Protein AF-A0A401ILD5-F1 (afdb_monomer_lite)

Organism: NCBI:txid1920663

Secondary structure (DSSP, 8-state):
-TTHHHHHHHHHHHHHHTT-EEEEEE-SS-EEEEEES-HHHHHHHHHHHHTSGGGTT---------------

Foldseek 3Di:
DVCQVVVPVVLVVLCVVLVKDWDWDQDPVGIDIDIDHDPVSVVSSLVVQCVPVVCVPPDDDDDDDDDPPPDD

Radius of gyration: 14.02 Å; chains: 1; bounding box: 33×19×44 Å

Sequence (72 aa):
MSDFREKQEPLLEVCQKNAIKGTIHLSLEGINGTIAGTASDIEMVINYLCNDSRFFDLETKQSLVIICLLRG

Structure (mmCIF, N/CA/C/O backbone):
data_AF-A0A401ILD5-F1
#
_entry.id   AF-A0A401ILD5-F1
#
loop_
_atom_site.group_PDB
_atom_site.id
_atom_site.type_symbol
_atom_site.label_atom_id
_atom_site.label_alt_id
_atom_site.label_comp_id
_atom_site.label_asym_id
_atom_site.label_entity_id
_atom_site.label_seq_id
_atom_site.pdbx_PDB_ins_code
_atom_site.Cartn_x
_atom_site.Cartn_y
_atom_site.Cartn_z
_atom_site.occupancy
_atom_site.B_iso_or_equiv
_atom_site.auth_seq_id
_atom_site.auth_comp_id
_atom_site.auth_asym_id
_atom_site.auth_atom_id
_atom_site.pdbx_PDB_model_num
ATOM 1 N N . MET A 1 1 ? 13.719 -0.018 -10.316 1.00 65.31 1 MET A N 1
ATOM 2 C CA . MET A 1 1 ? 12.462 0.141 -11.082 1.00 65.31 1 MET A CA 1
ATOM 3 C C . MET A 1 1 ? 12.489 1.460 -11.835 1.00 65.31 1 MET A C 1
ATOM 5 O O . MET A 1 1 ? 12.392 2.484 -11.188 1.00 65.31 1 MET A O 1
ATOM 9 N N . SER A 1 2 ? 12.669 1.489 -13.156 1.00 77.19 2 SER A N 1
ATOM 10 C CA . SER A 1 2 ? 12.706 2.753 -13.923 1.00 77.19 2 SER A CA 1
ATOM 11 C C . SER A 1 2 ? 11.323 3.394 -14.128 1.00 77.19 2 SER A C 1
ATOM 13 O O . SER A 1 2 ? 11.231 4.592 -14.365 1.00 77.19 2 SER A O 1
ATOM 15 N N . ASP A 1 3 ? 10.260 2.605 -13.981 1.00 85.06 3 ASP A N 1
ATOM 16 C CA . ASP A 1 3 ? 8.841 2.903 -14.230 1.00 85.06 3 ASP A CA 1
ATOM 17 C C . ASP A 1 3 ? 8.051 3.297 -12.964 1.00 85.06 3 ASP A C 1
ATOM 19 O O . ASP A 1 3 ? 6.825 3.360 -12.975 1.00 85.06 3 ASP A O 1
ATOM 23 N N . PHE A 1 4 ? 8.724 3.550 -11.837 1.00 81.69 4 PHE A N 1
ATOM 24 C CA . PHE A 1 4 ? 8.060 3.775 -10.543 1.00 81.69 4 PHE A CA 1
ATOM 25 C C . PHE A 1 4 ? 7.071 4.957 -10.543 1.00 81.69 4 PHE A C 1
ATOM 27 O O . PHE A 1 4 ? 6.081 4.922 -9.817 1.00 81.69 4 PHE A O 1
ATOM 34 N N . ARG A 1 5 ? 7.310 5.978 -11.379 1.00 85.75 5 ARG A N 1
ATOM 35 C CA . ARG A 1 5 ? 6.400 7.124 -11.551 1.00 85.75 5 ARG A CA 1
ATOM 36 C C . ARG A 1 5 ? 5.091 6.730 -12.229 1.00 8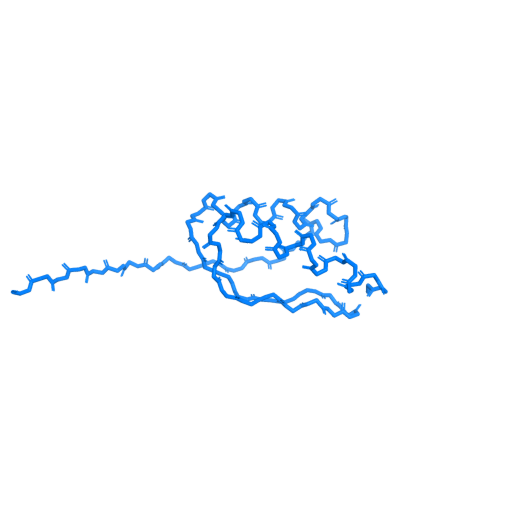5.75 5 ARG A C 1
ATOM 38 O O . ARG A 1 5 ? 4.037 7.167 -11.794 1.00 85.75 5 ARG A O 1
ATOM 45 N N . GLU A 1 6 ? 5.157 5.876 -13.247 1.00 89.81 6 GLU A N 1
ATOM 46 C CA . GLU A 1 6 ? 3.976 5.386 -13.975 1.00 89.81 6 GLU A CA 1
ATOM 47 C C . GLU A 1 6 ? 3.127 4.454 -13.103 1.00 89.81 6 GLU A C 1
ATOM 49 O O . GLU A 1 6 ? 1.916 4.366 -13.268 1.00 89.81 6 GLU A O 1
ATOM 54 N N . LYS A 1 7 ? 3.755 3.788 -12.130 1.00 89.75 7 LYS A N 1
ATOM 55 C CA . LYS A 1 7 ? 3.085 2.914 -11.159 1.00 89.75 7 LYS A CA 1
ATOM 56 C C . LYS A 1 7 ? 2.435 3.638 -9.989 1.00 89.75 7 LYS A C 1
ATOM 58 O O . LYS A 1 7 ? 1.586 3.048 -9.324 1.00 89.75 7 LYS A O 1
ATOM 63 N N . GLN A 1 8 ? 2.837 4.878 -9.715 1.00 92.19 8 GLN A N 1
ATOM 64 C CA . GLN A 1 8 ? 2.360 5.611 -8.547 1.00 92.19 8 GLN A CA 1
ATOM 65 C C . GLN A 1 8 ? 0.843 5.810 -8.588 1.00 92.19 8 GLN A C 1
ATOM 67 O O . GLN A 1 8 ? 0.171 5.573 -7.588 1.00 92.19 8 GLN A O 1
ATOM 72 N N . GLU A 1 9 ? 0.310 6.230 -9.730 1.00 95.38 9 GLU A N 1
ATOM 73 C CA . GLU A 1 9 ? -1.108 6.556 -9.879 1.00 95.38 9 GLU A CA 1
ATOM 74 C C . GLU A 1 9 ? -2.011 5.307 -9.841 1.00 95.38 9 GLU A C 1
ATOM 76 O O . GLU A 1 9 ? -2.906 5.273 -8.995 1.00 95.38 9 GLU A O 1
ATOM 81 N N . PRO A 1 10 ? -1.716 4.217 -10.579 1.00 95.75 10 PRO A N 1
ATOM 82 C CA . PRO A 1 10 ? -2.441 2.954 -10.437 1.00 95.75 10 PRO A CA 1
ATOM 83 C C . PRO A 1 10 ? -2.427 2.387 -9.010 1.00 95.75 10 PRO A C 1
ATOM 85 O O . PRO A 1 10 ? -3.453 1.934 -8.506 1.00 95.75 10 PRO A O 1
ATOM 88 N N . LEU A 1 11 ? -1.281 2.435 -8.320 1.00 95.88 11 LEU A N 1
ATOM 89 C CA . LEU A 1 11 ? -1.192 1.977 -6.931 1.00 95.88 11 LEU A CA 1
ATOM 90 C C . LEU A 1 11 ? -2.011 2.868 -5.988 1.00 95.88 11 LEU A C 1
ATOM 92 O O . LEU A 1 11 ? -2.666 2.368 -5.071 1.00 95.88 11 LEU A O 1
ATOM 96 N N . LEU A 1 12 ? -1.985 4.184 -6.205 1.00 96.69 12 LEU A N 1
ATOM 97 C CA . LEU A 1 12 ? -2.759 5.132 -5.414 1.00 96.69 12 LEU A CA 1
ATOM 98 C C . LEU A 1 12 ? -4.264 4.889 -5.571 1.00 96.69 12 LEU A C 1
ATOM 100 O O . LEU A 1 12 ? -4.970 4.885 -4.564 1.00 96.69 12 LEU A O 1
ATOM 104 N N . GLU A 1 13 ? -4.748 4.630 -6.786 1.00 97.81 13 GLU A N 1
ATOM 105 C CA . GLU A 1 13 ? -6.152 4.288 -7.039 1.00 97.81 13 GLU A CA 1
ATOM 106 C C . GLU A 1 13 ? -6.577 3.018 -6.294 1.00 97.81 13 GLU A C 1
ATOM 108 O O . GLU A 1 13 ? -7.632 2.997 -5.655 1.00 97.81 13 GLU A O 1
ATOM 113 N N . VAL A 1 14 ? -5.746 1.969 -6.310 1.00 97.69 14 VAL A N 1
ATOM 114 C CA . VAL A 1 14 ? -6.018 0.726 -5.571 1.00 97.69 14 VAL A CA 1
ATOM 115 C C . VAL A 1 14 ? -6.081 0.994 -4.067 1.00 97.69 14 VAL A C 1
ATOM 117 O O . VAL A 1 14 ? -7.013 0.537 -3.404 1.00 97.69 14 VAL A O 1
ATOM 120 N N . CYS A 1 15 ? -5.149 1.777 -3.522 1.00 98.00 15 CYS A N 1
ATOM 121 C CA . CYS A 1 15 ? -5.179 2.171 -2.114 1.00 98.00 15 CYS A CA 1
ATOM 122 C C . CYS A 1 15 ? -6.450 2.965 -1.768 1.00 98.00 15 CYS A C 1
ATOM 124 O O . CYS A 1 15 ? -7.114 2.667 -0.776 1.00 98.00 15 CYS A O 1
ATOM 126 N N . GLN A 1 16 ? -6.826 3.946 -2.593 1.00 97.81 16 GLN A N 1
ATOM 127 C CA . GLN A 1 16 ? -8.013 4.777 -2.370 1.00 97.81 16 GLN A CA 1
ATOM 128 C C . GLN A 1 16 ? -9.307 3.963 -2.443 1.00 97.81 16 GLN A C 1
ATOM 130 O O . GLN A 1 16 ? -10.173 4.114 -1.579 1.00 97.81 16 GLN A O 1
ATOM 135 N N . LYS A 1 17 ? -9.420 3.062 -3.425 1.00 98.06 17 LYS A N 1
ATOM 136 C CA . LYS A 1 17 ? -10.577 2.176 -3.598 1.00 98.06 17 LYS A CA 1
ATOM 137 C C . LYS A 1 17 ? -10.800 1.259 -2.392 1.00 98.06 17 LYS A C 1
ATOM 139 O O . LYS A 1 17 ? -11.947 0.974 -2.067 1.00 98.06 17 LYS A O 1
ATOM 144 N N . ASN A 1 18 ? -9.725 0.837 -1.727 1.00 97.94 18 ASN A N 1
ATOM 145 C CA . ASN A 1 18 ? -9.767 -0.020 -0.538 1.00 97.94 18 ASN A CA 1
ATOM 146 C C . ASN A 1 18 ? -9.639 0.778 0.780 1.00 97.94 18 ASN A C 1
ATOM 148 O O . ASN A 1 18 ? -9.282 0.224 1.812 1.00 97.94 18 ASN A O 1
ATOM 152 N N . ALA A 1 19 ? -9.884 2.096 0.757 1.00 97.31 19 ALA A N 1
ATOM 153 C CA . ALA A 1 19 ? -9.838 2.979 1.930 1.00 97.31 19 ALA A CA 1
ATOM 154 C C . ALA A 1 19 ? -8.528 2.920 2.752 1.00 97.31 19 ALA A C 1
ATOM 156 O O . ALA A 1 19 ? -8.510 3.267 3.938 1.00 97.31 19 ALA A O 1
ATOM 157 N N . ILE A 1 20 ? -7.421 2.540 2.114 1.00 98.19 20 ILE A N 1
ATOM 158 C CA . ILE A 1 20 ? -6.119 2.380 2.755 1.00 98.19 20 ILE A CA 1
ATOM 159 C C . ILE A 1 20 ? -5.560 3.739 3.170 1.00 98.19 20 ILE A C 1
ATOM 161 O O . ILE A 1 20 ? -5.642 4.736 2.446 1.00 98.19 20 ILE A O 1
ATOM 165 N N . LYS A 1 21 ? -4.974 3.775 4.365 1.00 97.12 21 LYS A N 1
ATOM 166 C CA . LYS A 1 21 ? -4.259 4.927 4.919 1.00 97.12 21 LYS A CA 1
ATOM 167 C C . LYS A 1 21 ? -2.778 4.613 5.044 1.00 97.12 21 LYS A C 1
ATOM 169 O O . LYS A 1 21 ? -2.405 3.461 5.218 1.00 97.12 21 LYS A O 1
ATOM 174 N N . GLY A 1 22 ? -1.949 5.650 5.017 1.00 96.25 22 GLY A N 1
ATOM 175 C CA . GLY A 1 22 ? -0.500 5.532 5.152 1.00 96.25 22 GLY A CA 1
ATOM 176 C C . GLY A 1 22 ? 0.235 5.939 3.882 1.00 96.25 22 GLY A C 1
ATOM 177 O O . GLY A 1 22 ? -0.311 6.660 3.046 1.00 96.25 22 GLY A O 1
ATOM 178 N N . THR A 1 23 ? 1.480 5.490 3.766 1.00 96.75 23 THR A N 1
ATOM 179 C CA . THR A 1 23 ? 2.403 5.925 2.717 1.00 96.75 23 THR A CA 1
ATOM 180 C C . THR A 1 23 ? 3.158 4.731 2.163 1.00 96.75 23 THR A C 1
ATOM 182 O O . THR A 1 23 ? 3.726 3.942 2.918 1.00 96.75 23 THR A O 1
ATOM 185 N N . ILE A 1 24 ? 3.216 4.649 0.836 1.00 95.56 24 ILE A N 1
ATOM 186 C CA . ILE A 1 24 ? 4.091 3.740 0.103 1.00 95.56 24 ILE A CA 1
ATOM 187 C C . ILE A 1 24 ? 5.101 4.588 -0.671 1.00 95.56 24 ILE A C 1
ATOM 189 O O . ILE A 1 24 ? 4.733 5.510 -1.395 1.00 95.56 24 ILE A O 1
ATOM 193 N N . HIS A 1 25 ? 6.378 4.275 -0.502 1.00 93.62 25 HIS A N 1
ATOM 194 C CA . HIS A 1 25 ? 7.509 4.869 -1.188 1.00 93.62 25 HIS A CA 1
ATOM 195 C C . HIS A 1 25 ? 7.990 3.899 -2.270 1.00 93.62 25 HIS A C 1
ATOM 197 O O . HIS A 1 25 ? 8.514 2.825 -1.973 1.00 93.62 25 HIS A O 1
ATOM 203 N N . LEU A 1 26 ? 7.816 4.299 -3.529 1.00 91.75 26 LEU A N 1
ATOM 204 C CA . LEU A 1 26 ? 8.378 3.610 -4.687 1.00 91.75 26 LEU A CA 1
ATOM 205 C C . LEU A 1 26 ? 9.705 4.274 -5.065 1.00 91.75 26 LEU A C 1
ATOM 207 O O . LEU A 1 26 ? 9.746 5.483 -5.291 1.00 91.75 26 LEU A O 1
ATOM 211 N N . SER A 1 27 ? 10.783 3.500 -5.136 1.00 87.25 27 SER A N 1
ATOM 212 C CA . SER A 1 27 ? 12.113 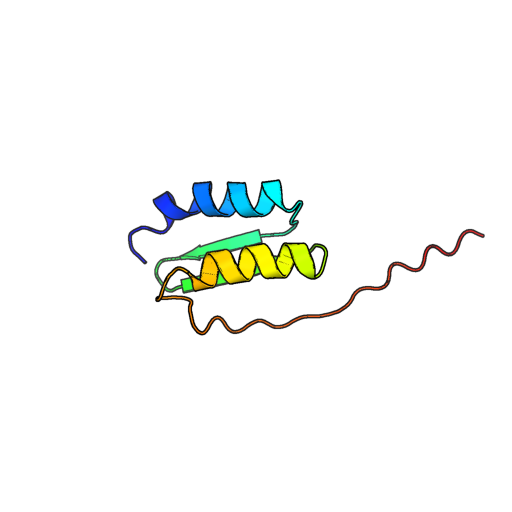3.985 -5.502 1.00 87.25 27 SER A CA 1
ATOM 213 C C . SER A 1 27 ? 12.750 3.103 -6.578 1.00 87.25 27 SER A C 1
ATOM 215 O O . SER A 1 27 ? 12.214 2.073 -6.993 1.00 87.25 27 SER A O 1
ATOM 217 N N . LEU A 1 28 ? 13.929 3.506 -7.057 1.00 85.50 28 LEU A N 1
ATOM 218 C CA . LEU A 1 28 ? 14.703 2.675 -7.977 1.00 85.50 28 LEU A CA 1
ATOM 219 C C . LEU A 1 28 ? 15.125 1.346 -7.331 1.00 85.50 28 LEU A C 1
ATOM 221 O O . LEU A 1 28 ? 15.188 0.341 -8.040 1.00 85.50 28 LEU A O 1
ATOM 225 N N . GLU A 1 29 ? 15.385 1.356 -6.025 1.00 84.56 29 GLU A N 1
ATOM 226 C CA . GLU A 1 29 ? 15.896 0.219 -5.252 1.00 84.56 29 GLU A CA 1
ATOM 227 C C . GLU A 1 29 ? 14.786 -0.725 -4.776 1.00 84.56 29 GLU A C 1
ATOM 229 O O . GLU A 1 29 ? 15.071 -1.868 -4.435 1.00 84.56 29 GLU A O 1
ATOM 234 N N . GLY A 1 30 ? 13.522 -0.288 -4.798 1.00 86.06 30 GLY A N 1
ATOM 235 C CA . GLY A 1 30 ? 12.389 -1.145 -4.467 1.00 86.06 30 GLY A CA 1
ATOM 236 C C . GLY A 1 30 ? 11.181 -0.384 -3.937 1.00 86.06 30 GLY A C 1
ATOM 237 O O . GLY A 1 30 ? 10.888 0.739 -4.349 1.00 86.06 30 GLY A O 1
ATOM 238 N N . ILE A 1 31 ? 10.469 -1.031 -3.019 1.00 91.50 31 ILE A N 1
ATOM 239 C CA . ILE A 1 31 ? 9.252 -0.533 -2.386 1.00 91.50 31 ILE A CA 1
ATOM 240 C C . ILE A 1 31 ? 9.413 -0.586 -0.871 1.00 91.50 31 ILE A C 1
ATOM 242 O O . ILE A 1 31 ? 9.931 -1.555 -0.329 1.00 91.50 31 ILE A O 1
ATOM 246 N N . ASN A 1 32 ? 8.967 0.459 -0.185 1.00 92.81 32 ASN A N 1
ATOM 247 C CA . ASN A 1 32 ? 8.877 0.495 1.271 1.00 92.81 32 ASN A CA 1
ATOM 248 C C . ASN A 1 32 ? 7.613 1.242 1.667 1.00 92.81 32 ASN A C 1
ATOM 250 O O . ASN A 1 32 ? 7.188 2.146 0.957 1.00 92.81 32 ASN A O 1
ATOM 254 N N . GLY A 1 33 ? 7.012 0.924 2.806 1.00 94.25 33 GLY A N 1
ATOM 255 C CA . GLY A 1 33 ? 5.840 1.669 3.237 1.00 94.25 33 GLY A CA 1
ATOM 256 C C . GLY A 1 33 ? 5.202 1.144 4.503 1.00 94.25 33 GLY A C 1
ATOM 257 O O . GLY A 1 33 ? 5.456 0.024 4.937 1.00 94.25 33 GLY A O 1
ATOM 258 N N . THR A 1 34 ? 4.328 1.978 5.048 1.00 96.62 34 THR A N 1
ATOM 259 C CA . THR A 1 34 ? 3.441 1.623 6.150 1.00 96.62 34 THR A CA 1
ATOM 260 C C . THR A 1 34 ? 2.031 1.943 5.705 1.00 96.62 34 THR A C 1
ATOM 262 O O . THR A 1 34 ? 1.735 3.095 5.381 1.00 96.62 34 THR A O 1
ATOM 265 N N . ILE A 1 35 ? 1.167 0.932 5.705 1.00 97.12 35 ILE A N 1
ATOM 266 C CA . ILE A 1 35 ? -0.249 1.075 5.381 1.00 97.12 35 ILE A CA 1
ATOM 267 C C . ILE A 1 35 ? -1.123 0.521 6.503 1.00 97.12 35 ILE A C 1
ATOM 269 O O . ILE A 1 35 ? -0.710 -0.359 7.255 1.00 97.12 35 ILE A O 1
ATOM 273 N N . ALA A 1 36 ? -2.331 1.056 6.614 1.00 97.00 36 ALA A N 1
ATOM 274 C CA . ALA A 1 36 ? -3.341 0.650 7.573 1.00 97.00 36 ALA A CA 1
ATOM 275 C C . ALA A 1 36 ? -4.713 0.600 6.894 1.00 97.00 36 ALA A C 1
ATOM 277 O O . ALA A 1 36 ? -5.051 1.456 6.074 1.00 97.00 36 ALA A O 1
ATOM 278 N N . GLY A 1 37 ? -5.503 -0.397 7.267 1.00 95.88 37 GLY A N 1
ATOM 279 C CA . GLY A 1 37 ? -6.831 -0.674 6.736 1.00 95.88 37 GLY A CA 1
ATOM 280 C C . GLY A 1 37 ? -7.391 -1.935 7.380 1.00 95.88 37 GLY A C 1
ATOM 281 O O . GLY A 1 37 ? -6.826 -2.444 8.353 1.00 95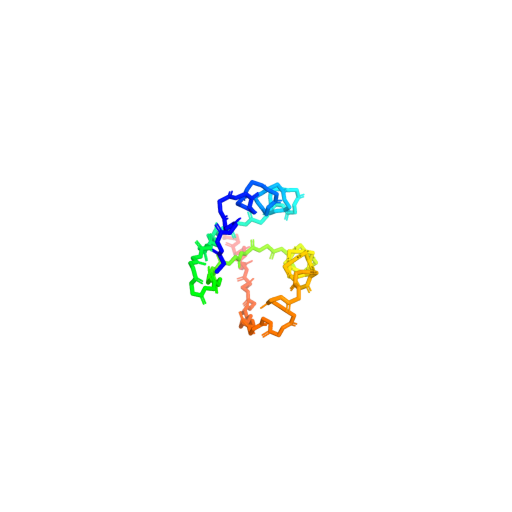.88 37 GLY A O 1
ATOM 282 N N . THR A 1 38 ? -8.496 -2.448 6.847 1.00 96.00 38 THR A N 1
ATOM 283 C CA . THR A 1 38 ? -8.968 -3.779 7.240 1.00 96.00 38 THR A CA 1
ATOM 284 C C . THR A 1 38 ? -8.028 -4.856 6.690 1.00 96.00 38 THR A C 1
ATOM 286 O O . THR A 1 38 ? -7.271 -4.608 5.751 1.00 96.00 38 THR A O 1
ATOM 289 N N . ALA A 1 39 ? -8.073 -6.066 7.256 1.00 95.12 39 ALA A N 1
ATOM 290 C CA . ALA A 1 39 ? -7.242 -7.172 6.779 1.00 95.12 39 ALA A CA 1
ATOM 291 C C . ALA A 1 39 ? -7.486 -7.473 5.288 1.00 95.12 39 ALA A C 1
ATOM 293 O O . ALA A 1 39 ? -6.528 -7.613 4.534 1.00 95.12 39 ALA A O 1
ATOM 294 N N . SER A 1 40 ? -8.753 -7.477 4.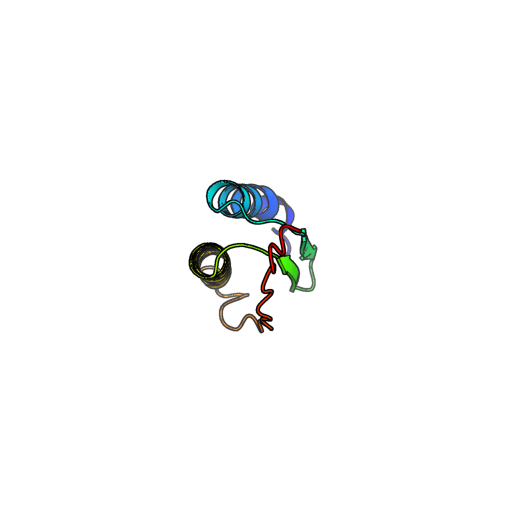854 1.00 97.00 40 SER A N 1
ATOM 295 C CA . SER A 1 40 ? -9.124 -7.699 3.452 1.00 97.00 40 SER A CA 1
ATOM 296 C C . SER A 1 40 ? -8.636 -6.583 2.529 1.00 97.00 40 SER A C 1
ATOM 298 O O . SER A 1 40 ? -8.148 -6.861 1.439 1.00 97.00 40 SER A O 1
ATOM 300 N N . ASP A 1 41 ? -8.725 -5.325 2.962 1.00 97.69 41 ASP A N 1
ATOM 301 C CA . ASP A 1 41 ? -8.276 -4.184 2.156 1.00 97.69 41 ASP A CA 1
ATOM 302 C C . ASP A 1 41 ? -6.753 -4.190 1.975 1.00 97.69 41 ASP A C 1
ATOM 304 O O . ASP A 1 41 ? -6.240 -3.909 0.889 1.00 97.69 41 ASP A O 1
ATOM 308 N N . ILE A 1 42 ? -6.021 -4.541 3.038 1.00 96.88 42 ILE A N 1
ATOM 309 C CA . ILE A 1 42 ? -4.562 -4.688 3.002 1.00 96.88 42 ILE A CA 1
ATOM 310 C C . ILE A 1 42 ? -4.175 -5.838 2.064 1.00 96.88 42 ILE A C 1
ATOM 312 O O . ILE A 1 42 ? -3.284 -5.663 1.233 1.00 96.88 42 ILE A O 1
ATOM 316 N N . GLU A 1 43 ? -4.865 -6.980 2.136 1.00 96.19 43 GLU A N 1
ATOM 317 C CA . GLU A 1 43 ? -4.654 -8.110 1.221 1.00 96.19 43 GLU A CA 1
ATOM 318 C C . GLU A 1 43 ? -4.852 -7.716 -0.246 1.00 96.19 43 GLU A C 1
ATOM 320 O O . GLU A 1 43 ? -4.047 -8.097 -1.094 1.00 96.19 43 GLU A O 1
ATOM 325 N N . MET A 1 44 ? -5.872 -6.912 -0.561 1.00 97.62 44 MET A N 1
ATOM 326 C CA . MET A 1 44 ? -6.107 -6.433 -1.929 1.00 97.62 44 MET A CA 1
ATOM 327 C C . MET A 1 44 ? -4.933 -5.601 -2.460 1.00 97.62 44 MET A C 1
ATOM 329 O O . MET A 1 44 ? -4.533 -5.774 -3.614 1.00 97.62 44 MET A O 1
ATOM 333 N N . VAL A 1 45 ? -4.346 -4.731 -1.629 1.00 97.00 45 VAL A N 1
ATOM 334 C CA . VAL A 1 45 ? -3.151 -3.957 -2.011 1.00 97.00 45 VAL A CA 1
ATOM 335 C C . VAL A 1 45 ? -1.928 -4.857 -2.166 1.00 97.00 45 VAL A C 1
ATOM 337 O O . VAL A 1 45 ? -1.201 -4.714 -3.148 1.00 97.00 45 VAL A O 1
ATOM 340 N N . ILE A 1 46 ? -1.698 -5.792 -1.240 1.00 95.50 46 ILE A N 1
ATOM 341 C CA . ILE A 1 46 ? -0.562 -6.723 -1.319 1.00 95.50 46 ILE A CA 1
ATOM 342 C C . ILE A 1 46 ? -0.667 -7.577 -2.585 1.00 95.50 46 ILE A C 1
ATOM 344 O O . ILE A 1 46 ? 0.294 -7.655 -3.341 1.00 95.50 46 ILE A O 1
ATOM 348 N N . ASN A 1 47 ? -1.841 -8.136 -2.883 1.00 95.88 47 ASN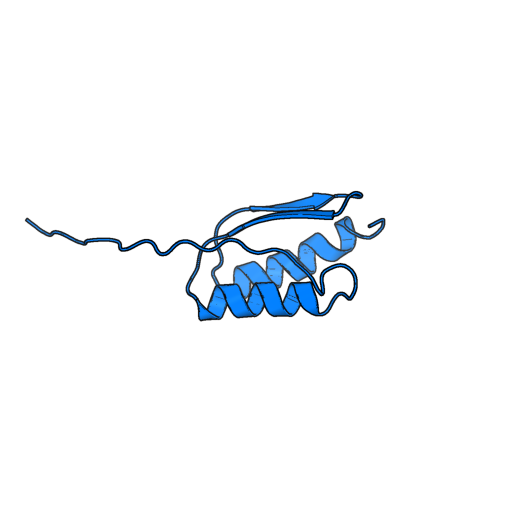 A N 1
ATOM 349 C CA . ASN A 1 47 ? -2.065 -8.922 -4.097 1.00 95.88 47 ASN A CA 1
ATOM 350 C C . ASN A 1 47 ? -1.843 -8.092 -5.368 1.00 95.88 47 ASN A C 1
ATOM 352 O O . ASN A 1 47 ? -1.251 -8.579 -6.330 1.00 95.88 47 ASN A O 1
ATOM 356 N N . TYR A 1 48 ? -2.275 -6.827 -5.375 1.00 95.81 48 TYR A N 1
ATOM 357 C CA . TYR A 1 48 ? -1.980 -5.913 -6.476 1.00 95.81 48 TYR A CA 1
ATOM 358 C C . TYR A 1 48 ? -0.469 -5.708 -6.666 1.00 95.81 48 TYR A C 1
ATOM 360 O O . TYR A 1 48 ? 0.007 -5.748 -7.799 1.00 95.81 48 TYR A O 1
ATOM 368 N N . LEU A 1 49 ? 0.286 -5.530 -5.577 1.00 94.12 49 LEU A N 1
ATOM 369 C CA . LEU A 1 49 ? 1.743 -5.395 -5.625 1.00 94.12 49 LEU A CA 1
ATOM 370 C C . LEU A 1 49 ? 2.418 -6.687 -6.105 1.00 94.12 49 LEU A C 1
ATOM 372 O O . LEU A 1 49 ? 3.253 -6.623 -7.003 1.00 94.12 49 LEU A O 1
ATOM 376 N N . CYS A 1 50 ? 2.019 -7.848 -5.579 1.00 93.69 50 CYS A N 1
ATOM 377 C CA . CYS A 1 50 ? 2.593 -9.151 -5.929 1.00 93.69 50 CYS A CA 1
ATOM 378 C C . CYS A 1 50 ? 2.277 -9.606 -7.366 1.00 93.69 50 CYS A C 1
ATOM 380 O O . CYS A 1 50 ? 2.954 -10.497 -7.879 1.00 93.69 50 CYS A O 1
ATOM 382 N N . ASN A 1 51 ? 1.293 -8.996 -8.041 1.00 91.88 51 ASN A N 1
ATOM 383 C CA . ASN A 1 51 ? 1.085 -9.196 -9.481 1.00 91.88 51 ASN A CA 1
ATOM 384 C C . ASN A 1 51 ? 2.251 -8.654 -10.326 1.00 91.88 51 ASN A C 1
ATOM 386 O O . ASN A 1 51 ? 2.441 -9.092 -11.462 1.00 91.88 51 ASN A O 1
ATOM 390 N N . ASP A 1 52 ? 3.040 -7.714 -9.800 1.00 89.31 52 ASP A N 1
ATOM 391 C CA . ASP A 1 52 ? 4.333 -7.377 -10.384 1.00 89.31 52 ASP A CA 1
ATOM 392 C C . ASP A 1 52 ? 5.365 -8.403 -9.905 1.00 89.31 52 ASP A C 1
ATOM 394 O O . ASP A 1 52 ? 5.654 -8.507 -8.713 1.00 89.31 52 ASP A O 1
ATOM 398 N N . SER A 1 53 ? 5.957 -9.152 -10.838 1.00 88.81 53 SER A N 1
ATOM 399 C CA . SER A 1 53 ? 6.917 -10.219 -10.523 1.00 88.81 53 SER A CA 1
ATOM 400 C C . SER A 1 53 ? 8.132 -9.739 -9.726 1.00 88.81 53 SER A C 1
ATOM 402 O O . SER A 1 53 ? 8.774 -10.541 -9.052 1.00 88.81 53 SER A O 1
ATOM 404 N N . ARG A 1 54 ? 8.434 -8.436 -9.749 1.00 87.38 54 ARG A N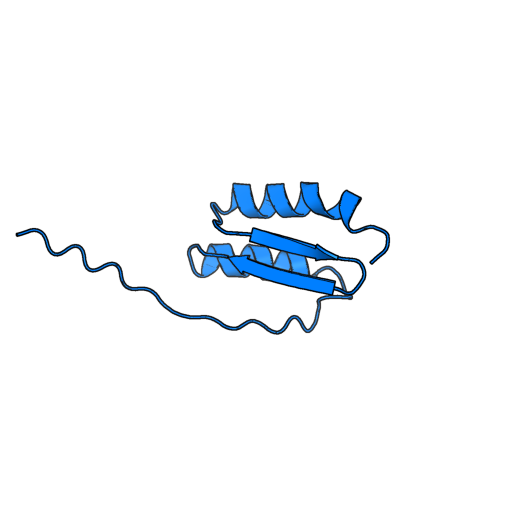 1
ATOM 405 C CA . ARG A 1 54 ? 9.504 -7.829 -8.944 1.00 87.38 54 ARG A CA 1
ATOM 406 C C . ARG A 1 54 ? 9.186 -7.782 -7.451 1.00 87.38 54 ARG A C 1
ATOM 408 O O . ARG A 1 54 ? 10.106 -7.629 -6.656 1.00 87.38 54 ARG A O 1
ATOM 415 N N . PHE A 1 55 ? 7.914 -7.894 -7.082 1.00 89.44 55 PHE A N 1
ATOM 416 C CA . PHE A 1 55 ? 7.421 -7.835 -5.707 1.00 89.44 55 PHE A CA 1
ATOM 417 C C . PHE A 1 55 ? 6.732 -9.127 -5.264 1.00 89.44 55 PHE A C 1
ATOM 419 O O . PHE A 1 55 ? 6.049 -9.129 -4.247 1.00 89.44 55 PHE A O 1
ATOM 426 N N . PHE A 1 56 ? 6.894 -10.225 -6.005 1.00 88.06 56 PHE A N 1
ATOM 427 C CA . PHE A 1 56 ? 6.256 -11.499 -5.669 1.00 88.06 56 PHE A CA 1
ATOM 428 C C . PHE A 1 56 ? 6.613 -11.997 -4.253 1.00 88.06 56 PHE A C 1
ATOM 430 O O . PHE A 1 56 ? 5.779 -12.606 -3.592 1.00 88.06 56 PHE A O 1
ATOM 437 N N . ASP A 1 57 ? 7.827 -11.697 -3.783 1.00 87.94 57 ASP A N 1
ATOM 438 C CA . ASP A 1 57 ? 8.335 -12.065 -2.453 1.00 87.94 57 ASP A CA 1
ATOM 439 C C . ASP A 1 57 ? 8.410 -10.847 -1.511 1.00 87.94 57 ASP A C 1
ATOM 441 O O . ASP A 1 57 ? 9.407 -10.607 -0.830 1.00 87.94 57 ASP A O 1
ATOM 445 N N . LEU A 1 58 ? 7.382 -9.992 -1.538 1.00 90.88 58 LEU A N 1
ATOM 446 C CA . LEU A 1 58 ? 7.321 -8.805 -0.687 1.00 90.88 58 LEU A CA 1
ATOM 447 C C . LEU A 1 58 ? 7.275 -9.207 0.797 1.00 90.88 58 LEU A C 1
ATOM 449 O O . LEU A 1 58 ? 6.268 -9.725 1.282 1.00 90.88 58 LEU A O 1
ATOM 453 N N . GLU A 1 59 ? 8.336 -8.903 1.547 1.00 92.31 59 GLU A N 1
ATOM 454 C CA . GLU A 1 59 ? 8.329 -9.091 2.999 1.00 92.31 59 GLU A CA 1
ATOM 455 C C . GLU A 1 59 ? 7.339 -8.106 3.636 1.00 92.31 59 GLU A C 1
ATOM 457 O O . GLU A 1 59 ? 7.490 -6.886 3.546 1.00 92.31 59 GLU A O 1
ATOM 462 N N . THR A 1 60 ? 6.323 -8.636 4.319 1.00 91.38 60 THR A N 1
ATOM 463 C CA . THR A 1 60 ? 5.357 -7.827 5.066 1.00 91.38 60 THR A CA 1
ATOM 464 C C . THR A 1 60 ? 5.424 -8.151 6.552 1.00 91.38 60 THR A C 1
ATOM 466 O O . THR A 1 60 ? 5.508 -9.307 6.964 1.00 91.38 60 THR A O 1
ATOM 469 N N . LYS A 1 61 ? 5.380 -7.105 7.379 1.00 93.44 61 LYS A N 1
ATOM 470 C CA . LYS A 1 61 ? 5.249 -7.209 8.836 1.00 93.44 61 LYS A CA 1
ATOM 471 C C . LYS A 1 61 ? 3.917 -6.597 9.232 1.00 93.44 61 LYS A C 1
ATOM 473 O O . LYS A 1 61 ? 3.626 -5.466 8.850 1.00 93.44 61 LYS A O 1
ATOM 478 N N . GLN A 1 62 ? 3.112 -7.346 9.976 1.00 91.12 62 GLN A N 1
ATOM 479 C CA . GLN A 1 62 ? 1.751 -6.950 10.328 1.00 91.12 62 GLN A CA 1
ATOM 480 C C . GLN A 1 62 ? 1.580 -6.861 11.846 1.00 91.12 62 GLN A C 1
ATOM 482 O O . GLN A 1 62 ? 2.131 -7.670 12.590 1.00 91.12 62 GLN A O 1
ATOM 487 N N . SER A 1 63 ? 0.782 -5.886 12.283 1.00 92.75 63 SER A N 1
ATOM 488 C CA . SER A 1 63 ? 0.406 -5.669 13.682 1.00 92.75 63 SER A CA 1
ATOM 489 C C . SER A 1 63 ? -1.089 -5.380 13.765 1.00 92.75 63 SER A C 1
ATOM 491 O O . SER A 1 63 ? -1.634 -4.680 12.913 1.00 92.75 63 SER A O 1
ATOM 493 N N . LEU A 1 64 ? -1.751 -5.887 14.805 1.00 90.31 64 LEU A N 1
ATOM 494 C CA . LEU A 1 64 ? -3.188 -5.714 15.011 1.00 90.31 64 LEU A CA 1
ATOM 495 C C . LEU A 1 64 ? -3.430 -4.612 16.048 1.00 90.31 64 LEU A C 1
ATOM 497 O O . LEU A 1 64 ? -2.895 -4.669 17.155 1.00 90.31 64 LEU A O 1
ATOM 501 N N . VAL A 1 65 ? -4.221 -3.600 15.688 1.00 87.75 65 VAL A N 1
ATOM 502 C CA . VAL A 1 65 ? -4.558 -2.482 16.580 1.00 87.75 65 VAL A CA 1
ATOM 503 C C . VAL A 1 65 ? -6.013 -2.610 17.009 1.00 87.75 65 VAL A C 1
ATOM 505 O O . VAL A 1 65 ? -6.918 -2.568 16.179 1.00 87.75 65 VAL A O 1
ATOM 508 N N . ILE A 1 66 ? -6.241 -2.741 18.315 1.00 84.00 66 ILE A N 1
ATOM 509 C CA . ILE A 1 66 ? -7.582 -2.731 18.902 1.00 84.00 66 ILE A CA 1
ATOM 510 C C . ILE A 1 66 ? -7.869 -1.313 19.391 1.00 84.00 66 ILE A C 1
ATOM 512 O O . ILE A 1 66 ? -7.230 -0.827 20.324 1.00 84.00 66 ILE A O 1
ATOM 516 N N . ILE A 1 67 ? -8.847 -0.649 18.776 1.00 78.19 67 ILE A N 1
ATOM 517 C CA . ILE A 1 67 ? -9.355 0.629 19.277 1.00 78.19 67 ILE A CA 1
ATOM 518 C C . ILE A 1 67 ? -10.401 0.316 20.346 1.00 78.19 67 ILE A C 1
ATOM 520 O O . ILE A 1 67 ? -11.542 -0.028 20.044 1.00 78.19 67 ILE A O 1
ATOM 524 N N . CYS A 1 68 ? -10.002 0.414 21.612 1.00 80.12 68 CYS A N 1
ATOM 525 C CA . CYS A 1 68 ? -10.925 0.277 22.729 1.00 80.12 68 CYS A CA 1
ATOM 526 C C . CYS A 1 68 ? -11.725 1.578 22.888 1.00 80.12 68 CYS A C 1
ATOM 528 O O . CYS A 1 68 ? -11.210 2.579 23.386 1.00 80.12 68 CYS A O 1
ATOM 530 N N . LEU A 1 69 ? -12.984 1.580 22.448 1.00 79.00 69 LEU A N 1
ATOM 531 C CA . LEU A 1 69 ? -13.905 2.702 22.644 1.00 79.00 69 LEU A CA 1
ATOM 532 C C . LEU A 1 69 ? -14.498 2.650 24.060 1.00 79.00 69 LEU A C 1
ATOM 534 O O . LEU A 1 69 ? -15.685 2.372 24.234 1.00 79.00 69 LEU A O 1
ATOM 538 N N . LEU A 1 70 ? -13.673 2.895 25.081 1.00 80.44 70 LEU A N 1
ATOM 539 C CA . LEU A 1 70 ? -14.162 3.079 26.448 1.00 80.44 70 LEU A CA 1
ATOM 540 C C . LEU A 1 70 ? -14.942 4.397 26.505 1.00 80.44 70 LEU A C 1
ATOM 542 O O . LEU A 1 70 ? -14.360 5.476 26.583 1.00 80.44 70 LEU A O 1
ATOM 546 N N . ARG A 1 71 ? -16.270 4.314 26.411 1.00 72.06 71 ARG A N 1
ATOM 547 C CA . ARG A 1 71 ? -17.159 5.434 26.732 1.00 72.06 71 ARG A CA 1
ATOM 548 C C . ARG A 1 71 ? -17.365 5.418 28.245 1.00 72.06 71 ARG A C 1
ATOM 550 O O . ARG A 1 71 ? -17.924 4.451 28.758 1.00 72.06 71 ARG A O 1
ATOM 557 N N . GLY A 1 72 ? -16.838 6.434 28.926 1.00 65.50 72 GLY A N 1
ATOM 558 C CA . GLY A 1 72 ? -17.198 6.759 30.309 1.00 65.50 72 GLY A CA 1
ATOM 559 C C . GLY A 1 72 ? -18.496 7.547 30.372 1.00 65.50 72 GLY A C 1
ATOM 560 O O . GLY A 1 72 ? -18.831 8.193 29.349 1.00 65.50 72 GLY A O 1
#

InterPro domains:
  IPR040503 tRNA uridine(34) hydroxylase, N-terminal [PF17773] (2-63)

pLDDT: mean 91.02, std 7.33, range [65.31, 98.19]